Protein AF-A0A3B8QK26-F1 (afdb_monomer)

Sequence (109 aa):
MDKPYKHNEVEEHFAEWLSDQDQEWIENNLDDLHHHCFNTDYFIIGTHQAKEWLGDKVFEVIEIIKEYEQSNFGEVSTDLSDPEKIVNMYTYIVGEEIVGKFRDLQEAA

Structure (mmCIF, N/CA/C/O backbone):
data_AF-A0A3B8QK26-F1
#
_entry.id   AF-A0A3B8QK26-F1
#
loop_
_atom_site.group_PDB
_atom_site.id
_atom_site.type_symbol
_atom_site.label_atom_id
_atom_site.label_alt_id
_atom_site.label_comp_id
_atom_site.label_asym_id
_atom_site.label_entity_id
_atom_site.label_seq_id
_atom_site.pdbx_PDB_ins_code
_atom_site.Cartn_x
_atom_site.Cartn_y
_atom_site.Cartn_z
_atom_site.occupancy
_atom_site.B_iso_or_equiv
_atom_site.auth_seq_id
_atom_site.auth_comp_id
_atom_site.auth_asym_id
_atom_site.auth_atom_id
_atom_site.pdbx_PDB_model_num
ATOM 1 N N . MET A 1 1 ? 10.975 -16.658 5.023 1.00 52.00 1 MET A N 1
ATOM 2 C CA . MET A 1 1 ? 9.976 -15.723 5.565 1.00 52.00 1 MET A CA 1
ATOM 3 C C . MET A 1 1 ? 8.649 -16.131 4.983 1.00 52.00 1 MET A C 1
ATOM 5 O O . MET A 1 1 ? 8.609 -16.421 3.790 1.00 52.00 1 MET A O 1
ATOM 9 N N . ASP A 1 2 ? 7.624 -16.241 5.817 1.00 79.38 2 ASP A N 1
ATOM 10 C CA . ASP A 1 2 ? 6.267 -16.419 5.312 1.00 79.38 2 ASP A CA 1
ATOM 11 C C . ASP A 1 2 ? 5.853 -15.144 4.572 1.00 79.38 2 ASP A C 1
ATOM 13 O O . ASP A 1 2 ? 6.280 -14.047 4.942 1.00 79.38 2 ASP A O 1
ATOM 17 N N . LYS A 1 3 ? 5.088 -15.293 3.486 1.00 85.62 3 LYS A N 1
ATOM 18 C CA . LYS A 1 3 ? 4.581 -14.141 2.736 1.00 85.62 3 LYS A CA 1
ATOM 19 C C . LYS A 1 3 ? 3.681 -13.285 3.647 1.00 85.62 3 LYS A C 1
ATOM 21 O O . LYS A 1 3 ? 2.958 -13.864 4.463 1.00 85.62 3 LYS A O 1
ATOM 26 N N . PRO A 1 4 ? 3.663 -11.949 3.475 1.00 93.44 4 PRO A N 1
ATOM 27 C CA . PRO A 1 4 ? 2.673 -11.081 4.105 1.00 93.44 4 PRO A CA 1
ATOM 28 C C . PRO A 1 4 ? 1.238 -11.591 3.907 1.00 93.44 4 PRO A C 1
ATOM 30 O O . PRO A 1 4 ? 0.925 -12.262 2.914 1.00 93.44 4 PRO A O 1
ATOM 33 N N . TYR A 1 5 ? 0.356 -11.266 4.853 1.00 97.00 5 TYR A N 1
ATOM 34 C CA . TYR A 1 5 ? -1.064 -11.589 4.758 1.00 97.00 5 TYR A CA 1
ATOM 35 C C . TYR A 1 5 ? -1.632 -11.090 3.424 1.00 97.00 5 TYR A C 1
ATOM 37 O O . TYR A 1 5 ? -1.431 -9.941 3.046 1.00 97.00 5 TYR A O 1
ATOM 45 N N . LYS A 1 6 ? -2.304 -11.985 2.688 1.00 97.38 6 LYS A N 1
ATOM 46 C CA . LYS A 1 6 ? -2.889 -11.704 1.366 1.00 97.38 6 LYS A CA 1
ATOM 47 C C . LYS A 1 6 ? -1.927 -11.111 0.328 1.00 97.38 6 LYS A C 1
ATOM 49 O O . LYS A 1 6 ? -2.379 -10.517 -0.643 1.00 97.38 6 LYS A O 1
ATOM 54 N N . HIS A 1 7 ? -0.619 -11.354 0.455 1.00 97.50 7 HIS A N 1
ATOM 55 C CA . HIS A 1 7 ? 0.379 -10.900 -0.523 1.00 97.50 7 HIS A CA 1
ATOM 56 C C . HIS A 1 7 ? -0.016 -11.213 -1.973 1.00 97.50 7 HIS A C 1
ATOM 58 O O . HIS A 1 7 ? 0.179 -10.377 -2.842 1.00 97.50 7 HIS A O 1
ATOM 64 N N . ASN A 1 8 ? -0.563 -12.403 -2.250 1.00 97.75 8 ASN A N 1
ATOM 65 C CA . ASN A 1 8 ? -0.960 -12.767 -3.614 1.00 97.75 8 ASN A CA 1
ATOM 66 C C . ASN A 1 8 ? -2.059 -11.839 -4.172 1.00 97.75 8 ASN A C 1
ATOM 68 O O . ASN A 1 8 ? -1.980 -11.484 -5.335 1.00 97.75 8 ASN A O 1
ATOM 72 N N . GLU A 1 9 ? -3.032 -11.402 -3.361 1.00 98.25 9 GLU A N 1
ATOM 73 C CA . GLU A 1 9 ? -4.077 -10.462 -3.813 1.00 98.25 9 GLU A CA 1
ATOM 74 C C . GLU A 1 9 ? -3.479 -9.079 -4.131 1.00 98.25 9 GLU A C 1
ATOM 76 O O . GLU A 1 9 ? -3.874 -8.430 -5.094 1.00 98.25 9 GLU A O 1
ATOM 81 N N . VAL A 1 10 ? -2.492 -8.632 -3.344 1.00 98.50 10 VAL A N 1
ATOM 82 C CA . VAL A 1 10 ? -1.780 -7.361 -3.579 1.00 98.50 10 VAL A CA 1
ATOM 83 C C . VAL A 1 10 ? -0.891 -7.444 -4.830 1.00 98.50 10 VAL A C 1
ATOM 85 O O . VAL A 1 10 ? -0.795 -6.488 -5.595 1.00 98.50 10 VAL A O 1
ATOM 88 N N . GLU A 1 11 ? -0.262 -8.597 -5.059 1.00 98.31 11 GLU A N 1
ATOM 89 C CA . GLU A 1 11 ? 0.558 -8.884 -6.243 1.00 98.31 11 GLU A CA 1
ATOM 90 C C . GLU A 1 11 ? -0.292 -8.960 -7.517 1.00 98.31 11 GLU A C 1
ATOM 92 O O . GLU A 1 11 ? 0.080 -8.380 -8.535 1.00 98.31 11 GLU A O 1
ATOM 97 N N . GLU A 1 12 ? -1.457 -9.611 -7.447 1.00 98.38 12 GLU A N 1
ATOM 98 C CA . GLU A 1 12 ? -2.445 -9.642 -8.530 1.00 98.38 12 GLU A CA 1
ATOM 99 C C . GLU A 1 12 ? -2.952 -8.232 -8.856 1.00 98.38 12 GLU A C 1
ATOM 101 O O . GLU A 1 12 ? -2.945 -7.852 -10.023 1.00 98.38 12 GLU A O 1
ATOM 106 N N . HIS A 1 13 ? -3.280 -7.418 -7.846 1.00 98.19 13 HIS A N 1
ATOM 107 C CA . HIS A 1 13 ? -3.673 -6.021 -8.054 1.00 98.19 13 HIS A CA 1
ATOM 108 C C . HIS A 1 13 ? -2.592 -5.203 -8.770 1.00 98.19 13 HIS A C 1
ATOM 110 O O . HIS A 1 13 ? -2.900 -4.480 -9.714 1.00 98.19 13 HIS A O 1
ATOM 116 N N . PHE A 1 14 ? -1.324 -5.332 -8.362 1.00 98.44 14 PHE A N 1
ATOM 117 C CA . PHE A 1 14 ? -0.228 -4.650 -9.052 1.00 98.44 14 PHE A CA 1
ATOM 118 C C . PHE A 1 14 ? -0.093 -5.122 -10.505 1.00 98.44 14 PHE A C 1
ATOM 120 O O . PHE A 1 14 ? 0.098 -4.300 -11.395 1.00 98.44 14 PHE A O 1
ATOM 127 N N . ALA A 1 15 ? -0.217 -6.427 -10.763 1.00 98.19 15 ALA A N 1
ATOM 128 C CA . ALA A 1 15 ? -0.137 -6.975 -12.115 1.00 98.19 15 ALA A CA 1
ATOM 129 C C . ALA A 1 15 ? -1.295 -6.500 -13.011 1.00 98.19 15 ALA A C 1
ATOM 131 O O . ALA A 1 15 ? -1.066 -6.169 -14.176 1.00 98.19 15 ALA A O 1
ATOM 132 N N . GLU A 1 16 ? -2.516 -6.439 -12.475 1.00 98.06 16 GLU A N 1
ATOM 133 C CA . GLU A 1 16 ? -3.684 -5.880 -13.162 1.00 98.06 16 GLU A CA 1
ATOM 134 C C . GLU A 1 16 ? -3.475 -4.393 -13.466 1.00 98.06 16 GLU A C 1
ATOM 136 O O . GLU A 1 16 ? -3.552 -3.996 -14.629 1.00 98.06 16 GLU A O 1
ATOM 141 N N . TRP A 1 17 ? -3.102 -3.597 -12.459 1.00 97.75 17 TRP A N 1
ATOM 142 C CA . TRP A 1 17 ? -2.808 -2.172 -12.624 1.00 97.75 17 TRP A CA 1
ATOM 143 C C . TRP A 1 17 ? -1.707 -1.921 -13.663 1.00 97.75 17 TRP A C 1
ATOM 145 O O . TRP A 1 17 ? -1.835 -1.022 -14.494 1.00 97.75 17 TRP A O 1
ATOM 155 N N . LEU A 1 18 ? -0.646 -2.736 -13.655 1.00 97.44 18 LE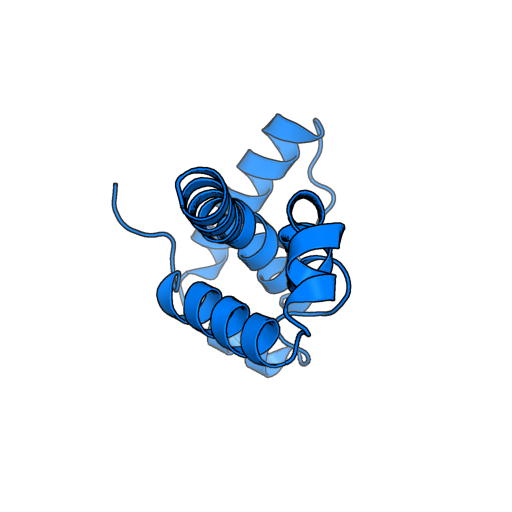U A N 1
ATOM 156 C CA . LEU A 1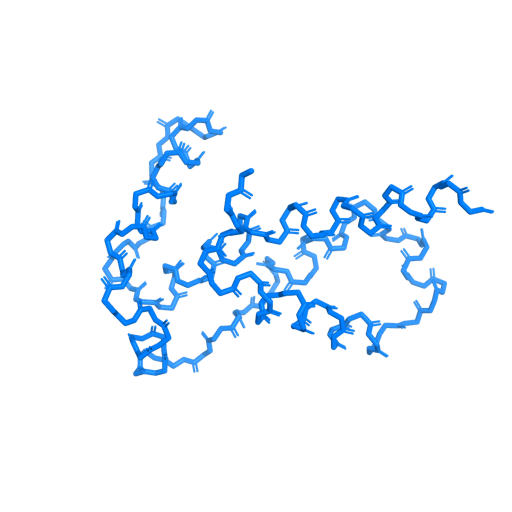 18 ? 0.467 -2.645 -14.601 1.00 97.44 18 LEU A CA 1
ATOM 157 C C . LEU A 1 18 ? 0.023 -2.956 -16.037 1.00 97.44 18 LEU A C 1
ATOM 159 O O . LEU A 1 18 ? 0.530 -2.348 -16.976 1.00 97.44 18 LEU A O 1
ATOM 163 N N . SER A 1 19 ? -0.926 -3.882 -16.215 1.00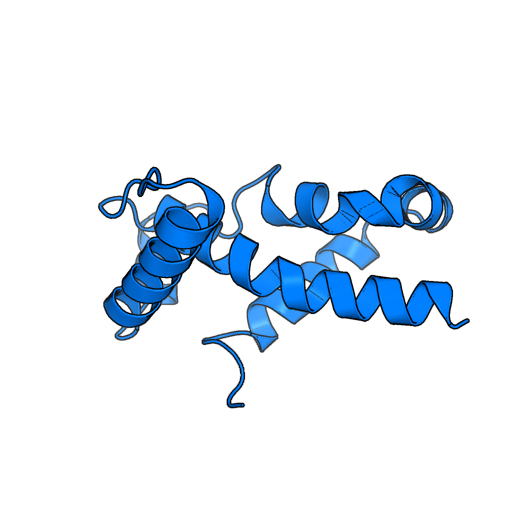 96.94 19 SER A N 1
ATOM 164 C CA . SER A 1 19 ? -1.449 -4.256 -17.536 1.00 96.94 19 SER A CA 1
ATOM 165 C C . SER A 1 19 ? -2.237 -3.136 -18.223 1.00 96.94 19 SER A C 1
ATOM 167 O O . SER A 1 19 ? -2.346 -3.137 -19.450 1.00 96.94 19 SER A O 1
ATOM 169 N N . ASP A 1 20 ? -2.717 -2.166 -17.443 1.00 96.56 20 ASP A N 1
ATOM 170 C CA . ASP A 1 20 ? -3.389 -0.965 -17.937 1.00 96.56 20 ASP A CA 1
ATOM 171 C C . ASP A 1 20 ? -2.406 0.161 -18.321 1.00 96.56 20 ASP A C 1
ATOM 173 O O . ASP A 1 20 ? -2.838 1.187 -18.850 1.00 96.56 20 ASP A O 1
ATOM 177 N N . GLN A 1 21 ? -1.096 -0.002 -18.076 1.00 96.69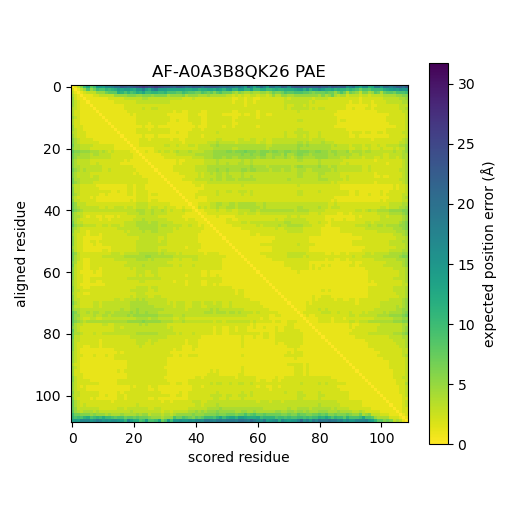 21 GLN A N 1
ATOM 178 C CA . GLN A 1 21 ? -0.082 1.019 -18.364 1.00 96.69 21 GLN A CA 1
ATOM 179 C C . GLN A 1 21 ? 0.650 0.765 -19.689 1.00 96.69 21 GLN A C 1
ATOM 181 O O . GLN A 1 21 ? 0.949 -0.369 -20.067 1.00 96.69 21 GLN A O 1
ATOM 186 N N . ASP A 1 22 ? 1.019 1.847 -20.376 1.00 96.62 22 ASP A N 1
ATOM 187 C CA . ASP A 1 22 ? 1.880 1.781 -21.558 1.00 96.62 22 ASP A CA 1
ATOM 188 C C . ASP A 1 22 ? 3.329 1.432 -21.176 1.00 96.62 22 ASP A C 1
ATOM 190 O O . ASP A 1 22 ? 3.876 1.974 -20.216 1.00 96.62 22 ASP A O 1
ATOM 194 N N . GLN A 1 23 ? 4.006 0.595 -21.973 1.00 94.81 23 GLN A N 1
ATOM 195 C CA . GLN A 1 23 ? 5.392 0.180 -21.700 1.00 94.81 23 GLN A CA 1
ATOM 196 C C . GLN A 1 23 ? 6.364 1.369 -21.587 1.00 94.81 23 GLN A C 1
ATOM 198 O O . GLN A 1 23 ? 7.153 1.427 -20.650 1.00 94.81 23 GLN A O 1
ATOM 203 N N . GLU A 1 24 ? 6.286 2.340 -22.503 1.00 96.50 24 GLU A N 1
ATOM 204 C CA . GLU A 1 24 ? 7.126 3.549 -22.448 1.00 96.50 24 GLU A CA 1
ATOM 205 C C . GLU A 1 24 ? 6.850 4.364 -21.175 1.00 96.50 24 GLU A C 1
ATOM 207 O O . GLU A 1 24 ? 7.755 4.969 -20.602 1.00 96.50 24 GLU A O 1
ATOM 212 N N . TRP A 1 25 ? 5.601 4.375 -20.702 1.00 97.12 25 TRP A N 1
ATOM 213 C CA . TRP A 1 25 ? 5.260 5.037 -19.451 1.00 97.12 25 TRP A CA 1
ATOM 214 C C . TRP A 1 25 ? 5.856 4.284 -18.257 1.00 97.12 25 TRP A C 1
ATOM 216 O O . TRP A 1 25 ? 6.451 4.920 -17.392 1.00 97.12 25 TRP A O 1
ATOM 226 N N . ILE A 1 26 ? 5.778 2.949 -18.239 1.00 96.44 26 ILE A N 1
ATOM 227 C CA . ILE A 1 26 ? 6.390 2.115 -17.193 1.00 96.44 26 ILE A CA 1
ATOM 228 C C . ILE A 1 26 ? 7.897 2.378 -17.110 1.00 96.44 26 ILE A C 1
ATOM 230 O O . ILE A 1 26 ? 8.409 2.640 -16.027 1.00 96.44 26 ILE A O 1
ATOM 234 N N . GLU A 1 27 ? 8.603 2.357 -18.243 1.00 94.81 27 GLU A N 1
ATOM 235 C CA . GLU A 1 27 ? 10.055 2.581 -18.296 1.00 94.81 27 GLU A CA 1
ATOM 236 C C . GLU A 1 27 ? 10.442 3.975 -17.776 1.00 94.81 27 GLU A C 1
ATOM 238 O O . GLU A 1 27 ? 11.408 4.115 -17.027 1.00 94.81 27 GLU A O 1
ATOM 243 N N . ASN A 1 28 ? 9.662 5.006 -18.115 1.00 96.75 28 ASN A N 1
ATOM 244 C CA . ASN A 1 28 ? 9.916 6.380 -17.673 1.00 96.75 28 ASN A CA 1
ATOM 245 C C . ASN A 1 28 ? 9.528 6.655 -16.209 1.00 96.75 28 ASN A C 1
ATOM 247 O O . ASN A 1 28 ? 9.954 7.674 -15.667 1.00 96.75 28 ASN A O 1
ATOM 251 N N . ASN A 1 29 ? 8.726 5.790 -15.582 1.00 97.06 29 ASN A N 1
ATOM 252 C CA . ASN A 1 29 ? 8.227 5.964 -14.212 1.00 97.06 29 ASN A CA 1
ATOM 253 C C . ASN A 1 29 ? 8.591 4.775 -13.308 1.00 97.06 29 ASN A C 1
ATOM 255 O O . ASN A 1 29 ? 7.934 4.553 -12.292 1.00 97.06 29 ASN A O 1
ATOM 259 N N . LEU A 1 30 ? 9.625 4.003 -13.665 1.00 96.19 30 LEU A N 1
ATOM 260 C CA . LEU A 1 30 ? 9.990 2.750 -12.996 1.00 96.19 30 LEU A CA 1
ATOM 261 C C . LEU A 1 30 ? 10.209 2.918 -11.480 1.00 96.19 30 LEU A C 1
ATOM 263 O O . LEU A 1 30 ? 9.792 2.067 -10.693 1.00 96.19 30 LEU A O 1
ATOM 267 N N . ASP A 1 31 ? 10.813 4.036 -11.071 1.00 96.31 31 ASP A N 1
ATOM 268 C CA . ASP A 1 31 ? 11.064 4.364 -9.663 1.00 96.31 31 ASP A CA 1
ATOM 269 C C . ASP A 1 31 ? 9.799 4.781 -8.893 1.00 96.31 31 ASP A C 1
ATOM 271 O O . ASP A 1 31 ? 9.737 4.610 -7.675 1.00 96.31 31 ASP A O 1
ATOM 275 N N . ASP A 1 32 ? 8.771 5.261 -9.598 1.00 97.44 32 ASP A N 1
ATOM 276 C CA . ASP A 1 32 ? 7.542 5.823 -9.026 1.00 97.44 32 ASP A CA 1
ATOM 277 C C . ASP A 1 32 ? 6.328 4.880 -9.143 1.00 97.44 32 ASP A C 1
ATOM 279 O O . ASP A 1 32 ? 5.233 5.208 -8.675 1.00 97.44 32 ASP A O 1
ATOM 283 N N . LEU A 1 33 ? 6.486 3.678 -9.716 1.00 98.00 33 LEU A N 1
ATOM 284 C CA . LEU A 1 33 ? 5.380 2.723 -9.908 1.00 98.00 33 LEU A CA 1
ATOM 285 C C . LEU A 1 33 ? 4.652 2.384 -8.604 1.00 98.00 33 LEU A C 1
ATOM 287 O O . LEU A 1 33 ? 3.429 2.247 -8.588 1.00 98.00 33 LEU A O 1
ATOM 291 N N . HIS A 1 34 ? 5.392 2.272 -7.500 1.00 98.31 34 HIS A N 1
ATOM 292 C CA . HIS A 1 34 ? 4.814 1.989 -6.188 1.00 98.31 34 HIS A CA 1
ATOM 293 C C . HIS A 1 34 ? 3.904 3.118 -5.713 1.00 98.31 34 HIS A C 1
ATOM 295 O O . HIS A 1 34 ? 2.775 2.862 -5.290 1.00 98.31 34 HIS A O 1
ATOM 301 N N . HIS A 1 35 ? 4.364 4.362 -5.856 1.00 97.50 35 HIS A N 1
ATOM 302 C CA . HIS A 1 35 ? 3.560 5.537 -5.553 1.00 97.50 35 HIS A CA 1
ATOM 303 C C . HIS A 1 35 ? 2.290 5.550 -6.406 1.00 97.50 35 HIS A C 1
ATOM 305 O O . HIS A 1 35 ? 1.191 5.699 -5.872 1.00 97.50 35 HIS A O 1
ATOM 311 N N . HIS A 1 36 ? 2.423 5.343 -7.716 1.00 97.75 36 HIS A N 1
ATOM 312 C CA . HIS A 1 36 ? 1.283 5.368 -8.620 1.00 97.75 36 HIS A CA 1
ATOM 313 C C . HIS A 1 36 ? 0.250 4.283 -8.308 1.00 97.75 36 HIS A C 1
ATOM 315 O O . HIS A 1 36 ? -0.930 4.608 -8.198 1.00 97.75 36 HIS A O 1
ATOM 321 N N . CYS A 1 37 ? 0.672 3.037 -8.099 1.00 98.19 37 CYS A N 1
ATOM 322 C CA . CYS A 1 37 ? -0.253 1.935 -7.845 1.00 98.19 37 CYS A CA 1
ATOM 323 C C . CYS A 1 37 ? -0.890 1.991 -6.447 1.00 98.19 37 CYS A C 1
ATOM 325 O O . CYS A 1 37 ? -2.073 1.704 -6.311 1.00 98.19 37 CYS A O 1
ATOM 327 N N . PHE A 1 38 ? -0.132 2.349 -5.404 1.00 98.19 38 PHE A N 1
ATOM 328 C CA . PHE A 1 38 ? -0.566 2.140 -4.013 1.00 98.19 38 PHE A CA 1
ATOM 329 C C . PHE A 1 38 ? -0.768 3.417 -3.190 1.00 98.19 38 PHE A C 1
ATOM 331 O O . PHE A 1 38 ? -1.167 3.334 -2.028 1.00 98.19 38 PHE A O 1
ATOM 338 N N . ASN A 1 39 ? -0.484 4.598 -3.745 1.00 95.31 39 ASN A N 1
ATOM 339 C CA . ASN A 1 39 ? -0.569 5.864 -3.007 1.00 95.31 39 ASN A CA 1
ATOM 340 C C . ASN A 1 39 ? -1.417 6.942 -3.710 1.00 95.31 39 ASN A C 1
ATOM 342 O O . ASN A 1 39 ? -1.609 8.024 -3.155 1.00 95.31 39 ASN A O 1
ATOM 346 N N . THR A 1 40 ? -1.930 6.682 -4.919 1.00 95.75 40 THR A N 1
ATOM 347 C CA . THR A 1 40 ? -2.772 7.653 -5.648 1.00 95.75 40 THR A CA 1
ATOM 348 C C . THR A 1 40 ? -4.271 7.372 -5.561 1.00 95.75 40 THR A C 1
ATOM 350 O O . THR A 1 40 ? -5.058 8.315 -5.658 1.00 95.75 40 THR A O 1
ATOM 353 N N . ASP A 1 41 ? -4.669 6.123 -5.313 1.00 94.00 41 ASP A N 1
ATOM 354 C CA . ASP A 1 41 ? -6.058 5.716 -5.091 1.00 94.00 41 ASP A CA 1
ATOM 355 C C . ASP A 1 41 ? -6.141 4.631 -4.005 1.00 94.00 41 ASP A C 1
ATOM 357 O O . ASP A 1 41 ? -5.126 4.075 -3.582 1.00 94.00 41 ASP A O 1
ATOM 361 N N . TYR A 1 42 ? -7.353 4.361 -3.527 1.00 95.00 42 TYR A N 1
ATOM 362 C CA . TYR A 1 42 ? -7.608 3.332 -2.531 1.00 95.00 42 TYR A CA 1
ATOM 363 C C . TYR A 1 42 ? -7.558 1.933 -3.130 1.00 95.00 42 TYR A C 1
ATOM 365 O O . TYR A 1 42 ? -8.246 1.637 -4.104 1.00 95.00 42 TYR A O 1
ATOM 373 N N . PHE A 1 43 ? -6.871 1.027 -2.434 1.00 97.62 43 PHE A N 1
ATOM 374 C CA . PHE A 1 43 ? -6.907 -0.402 -2.755 1.00 97.62 43 PHE A CA 1
ATOM 375 C C . PHE A 1 43 ? -8.324 -1.001 -2.643 1.00 97.62 43 PHE A C 1
ATOM 377 O O . PHE A 1 43 ? -8.746 -1.798 -3.478 1.00 97.62 43 PHE A O 1
ATOM 384 N N . ILE A 1 44 ? -9.085 -0.605 -1.615 1.00 97.81 44 ILE A N 1
ATOM 385 C CA . ILE A 1 44 ? -10.498 -0.966 -1.439 1.00 97.81 44 ILE A CA 1
ATOM 386 C C . ILE A 1 44 ? -11.292 0.288 -1.090 1.00 97.81 44 ILE A C 1
ATOM 388 O O . ILE A 1 44 ? -10.996 0.955 -0.101 1.00 97.81 44 ILE A O 1
ATOM 392 N N . ILE A 1 45 ? -12.352 0.540 -1.858 1.00 96.62 45 ILE A N 1
ATOM 393 C CA . ILE A 1 45 ? -13.375 1.542 -1.549 1.00 96.62 45 ILE A CA 1
ATOM 394 C C . ILE A 1 45 ? -14.574 0.833 -0.913 1.00 96.62 45 ILE A C 1
ATOM 396 O O . ILE A 1 45 ? -15.175 -0.066 -1.509 1.00 96.62 45 ILE A O 1
ATOM 400 N N . GLY A 1 46 ? -14.953 1.273 0.287 1.00 98.00 46 GLY A N 1
ATOM 401 C CA . GLY A 1 46 ? -16.102 0.752 1.020 1.00 98.00 46 GLY A CA 1
ATOM 402 C C . GLY A 1 46 ? -15.732 0.041 2.320 1.00 98.00 46 GLY A C 1
ATOM 403 O O . GLY A 1 46 ? -15.117 -1.026 2.351 1.00 98.00 46 GLY A O 1
ATOM 404 N N . THR A 1 47 ? -16.219 0.606 3.421 1.00 98.31 47 THR A N 1
ATOM 405 C CA . THR A 1 47 ? -15.882 0.183 4.782 1.00 98.31 47 THR A CA 1
ATOM 406 C C . THR A 1 47 ? -16.281 -1.263 5.082 1.00 98.31 47 THR A C 1
ATOM 408 O O . THR A 1 47 ? -15.619 -1.935 5.873 1.00 98.31 47 THR A O 1
ATOM 411 N N . HIS A 1 48 ? -17.376 -1.760 4.496 1.00 98.44 48 HIS A N 1
ATOM 412 C CA . HIS A 1 48 ? -17.799 -3.147 4.699 1.00 98.44 48 HIS A CA 1
ATOM 413 C C . HIS A 1 48 ? -16.799 -4.118 4.066 1.00 98.44 48 HIS A C 1
ATOM 415 O O . HIS A 1 48 ? -16.308 -5.003 4.762 1.00 98.44 48 HIS A O 1
ATOM 421 N N . GLN A 1 49 ? -16.435 -3.883 2.805 1.00 98.62 49 GLN A N 1
ATOM 422 C CA . GLN A 1 49 ? -15.461 -4.691 2.077 1.00 98.62 49 GLN A CA 1
ATOM 423 C C . GLN A 1 49 ? -14.089 -4.651 2.748 1.00 98.62 49 GLN A C 1
ATOM 425 O O . GLN A 1 49 ? -13.468 -5.694 2.917 1.00 98.62 49 GLN A O 1
ATOM 430 N N . ALA A 1 50 ? -13.642 -3.482 3.216 1.00 98.69 50 ALA A N 1
ATOM 431 C CA . ALA A 1 50 ? -12.377 -3.366 3.937 1.00 98.69 50 ALA A CA 1
ATOM 432 C C . ALA A 1 50 ? -12.376 -4.183 5.245 1.00 98.69 50 ALA A C 1
ATOM 434 O O . ALA A 1 50 ? -11.409 -4.883 5.543 1.00 98.69 50 ALA A O 1
ATOM 435 N N . LYS A 1 51 ? -13.482 -4.175 6.007 1.00 98.69 51 LYS A N 1
ATOM 436 C CA . LYS A 1 51 ? -13.625 -5.016 7.212 1.00 98.69 51 LYS A CA 1
ATOM 437 C C . LYS A 1 51 ? -13.601 -6.508 6.889 1.00 98.69 51 LYS A C 1
ATOM 439 O O . LYS A 1 51 ? -12.942 -7.263 7.598 1.00 98.69 51 LYS A O 1
ATOM 444 N N . GLU A 1 52 ? -14.314 -6.933 5.847 1.00 98.56 52 GLU A N 1
ATOM 445 C CA . GLU A 1 52 ? -14.298 -8.331 5.401 1.00 98.56 52 GLU A CA 1
ATOM 446 C C . GLU A 1 52 ? -12.909 -8.749 4.916 1.00 98.56 52 GLU A C 1
ATOM 448 O O . GLU A 1 52 ? -12.452 -9.849 5.223 1.00 98.56 52 GLU A O 1
ATOM 453 N N . TRP A 1 53 ? -12.214 -7.854 4.213 1.00 98.56 53 TRP A N 1
ATOM 454 C CA . TRP A 1 53 ? -10.879 -8.110 3.701 1.00 98.56 53 TRP A CA 1
ATOM 455 C C . TRP A 1 53 ? -9.851 -8.295 4.819 1.00 98.56 53 TRP A C 1
ATOM 457 O O . TRP A 1 53 ? -9.022 -9.195 4.707 1.00 98.56 53 TRP A O 1
ATOM 467 N N . LEU A 1 54 ? -9.925 -7.487 5.885 1.00 98.56 54 LEU A N 1
ATOM 468 C CA . LEU A 1 54 ? -9.054 -7.585 7.063 1.00 98.56 54 LEU A CA 1
ATOM 469 C C . LEU A 1 54 ? -9.327 -8.843 7.901 1.00 98.56 54 LEU A C 1
ATOM 471 O O . LEU A 1 54 ? -8.400 -9.419 8.471 1.00 98.56 54 LEU A O 1
ATOM 475 N N . GLY A 1 55 ? -10.594 -9.258 8.000 1.00 98.12 55 GLY A N 1
ATOM 476 C CA . GLY A 1 55 ? -11.001 -10.467 8.713 1.00 98.12 55 GLY A CA 1
ATOM 477 C C . GLY A 1 55 ? -10.499 -10.533 10.162 1.00 98.12 55 GLY A C 1
ATOM 478 O O . GLY A 1 55 ? -10.510 -9.547 10.901 1.00 98.12 55 GLY A O 1
ATOM 479 N N . ASP A 1 56 ? -10.048 -11.716 10.580 1.00 98.00 56 ASP A N 1
ATOM 480 C CA . ASP A 1 56 ? -9.448 -11.964 11.897 1.00 98.00 56 ASP A CA 1
ATOM 481 C C . ASP A 1 56 ? -8.005 -11.440 12.020 1.00 98.00 56 ASP A C 1
ATOM 483 O O . ASP A 1 56 ? -7.460 -11.388 13.123 1.00 98.00 56 ASP A O 1
ATOM 487 N N . LYS A 1 57 ? -7.406 -10.997 10.909 1.00 98.25 57 LYS A N 1
ATOM 488 C CA . LYS A 1 57 ? -6.024 -10.509 10.821 1.00 98.25 57 LYS A CA 1
ATOM 489 C C . LYS A 1 57 ? -5.867 -9.010 11.043 1.00 98.25 57 LYS A C 1
ATOM 491 O O . LYS A 1 57 ? -4.747 -8.508 11.023 1.00 98.25 57 LYS A O 1
ATOM 496 N N . VAL A 1 58 ? -6.956 -8.296 11.335 1.00 98.44 58 VAL A N 1
ATOM 497 C CA . VAL A 1 58 ? -6.955 -6.837 11.527 1.00 98.44 58 VAL A CA 1
ATOM 498 C C . VAL A 1 58 ? -5.889 -6.340 12.512 1.00 98.44 58 VAL A C 1
ATOM 500 O O . VAL A 1 58 ? -5.215 -5.356 12.227 1.00 98.44 58 VAL A O 1
ATOM 503 N N . PHE A 1 59 ? -5.683 -7.014 13.647 1.00 98.38 59 PHE A N 1
ATOM 504 C CA . PHE A 1 59 ? -4.699 -6.565 14.640 1.00 98.38 59 PHE A CA 1
ATOM 505 C C . PHE A 1 59 ? -3.250 -6.858 14.231 1.00 98.38 59 PHE A C 1
ATOM 507 O O . PHE A 1 59 ? -2.385 -6.040 14.524 1.00 98.38 59 PHE A O 1
ATOM 514 N N . GLU A 1 60 ? -2.999 -7.960 13.514 1.00 98.50 60 GLU A N 1
ATOM 515 C CA . GLU A 1 60 ? -1.681 -8.262 12.929 1.00 98.50 60 GLU A CA 1
ATOM 516 C C . GLU A 1 60 ? -1.320 -7.207 11.866 1.00 98.50 60 GLU A C 1
ATOM 518 O O . GLU A 1 60 ? -0.210 -6.684 11.847 1.00 98.50 60 GLU A O 1
ATOM 523 N N . VAL A 1 61 ? -2.290 -6.821 11.029 1.00 98.62 61 VAL A N 1
ATOM 524 C CA . VAL A 1 61 ? -2.132 -5.750 10.032 1.00 98.62 61 VAL A CA 1
ATOM 525 C C . VAL A 1 61 ? -1.847 -4.396 10.691 1.00 98.62 61 VAL A C 1
ATOM 527 O O . VAL A 1 61 ? -0.933 -3.687 10.273 1.00 98.62 61 VAL A O 1
ATOM 530 N N . ILE A 1 62 ? -2.594 -4.037 11.741 1.00 98.75 62 ILE A N 1
ATOM 531 C CA . ILE A 1 62 ? -2.370 -2.793 12.494 1.00 98.75 62 ILE A CA 1
ATOM 532 C C . ILE A 1 62 ? -0.968 -2.765 13.116 1.00 98.75 62 ILE A C 1
ATOM 534 O O . ILE A 1 62 ? -0.328 -1.716 13.113 1.00 98.75 62 ILE A O 1
ATOM 538 N N . GLU A 1 63 ? -0.483 -3.883 13.658 1.00 98.56 63 GLU A N 1
ATOM 539 C CA . GLU A 1 63 ? 0.866 -3.971 14.227 1.00 98.56 63 GLU A CA 1
ATOM 540 C C . GLU A 1 63 ? 1.937 -3.683 13.168 1.00 98.56 63 GLU A C 1
ATOM 542 O O . GLU A 1 63 ? 2.780 -2.816 13.392 1.00 98.56 63 GLU A O 1
ATOM 547 N N . ILE A 1 64 ? 1.819 -4.292 11.983 1.00 98.38 64 ILE A N 1
ATOM 548 C CA . ILE A 1 64 ? 2.724 -4.050 10.848 1.00 98.38 64 ILE A CA 1
ATOM 549 C C . ILE A 1 64 ? 2.734 -2.570 10.448 1.00 98.38 64 ILE A C 1
ATOM 551 O O . ILE A 1 64 ? 3.805 -1.986 10.291 1.00 98.38 64 ILE A O 1
ATOM 555 N N . ILE A 1 65 ? 1.559 -1.940 10.325 1.00 98.69 65 ILE A N 1
ATOM 556 C CA . ILE A 1 65 ? 1.458 -0.510 9.991 1.00 98.69 65 ILE A CA 1
ATOM 557 C C . ILE A 1 65 ? 2.162 0.338 11.047 1.00 98.69 65 ILE A C 1
ATOM 559 O O . ILE A 1 65 ? 2.955 1.215 10.713 1.00 98.69 65 ILE A O 1
ATOM 563 N N . LYS A 1 66 ? 1.900 0.067 12.329 1.00 98.69 66 LYS A N 1
ATOM 564 C CA . LYS A 1 66 ? 2.493 0.836 13.422 1.00 98.69 66 LYS A CA 1
ATOM 565 C C . LYS A 1 66 ? 4.009 0.714 13.452 1.00 98.69 66 LYS A C 1
ATOM 567 O O . LYS A 1 66 ? 4.676 1.722 13.646 1.00 98.69 66 LYS A O 1
ATOM 572 N N . GLU A 1 67 ? 4.548 -0.493 13.302 1.00 98.50 67 GLU A N 1
ATOM 573 C CA . GLU A 1 67 ? 5.996 -0.714 13.265 1.00 98.50 67 GLU A CA 1
ATOM 574 C C . GLU A 1 67 ? 6.634 -0.004 12.072 1.00 98.50 67 GLU A C 1
ATOM 576 O O . GLU A 1 67 ? 7.639 0.692 12.236 1.00 98.50 67 GLU A O 1
ATOM 581 N N . TYR A 1 68 ? 6.012 -0.120 10.897 1.00 98.38 68 TYR A N 1
ATOM 582 C CA . TYR A 1 68 ? 6.468 0.539 9.683 1.00 98.38 68 TYR A CA 1
ATOM 583 C C . TYR A 1 68 ? 6.473 2.066 9.834 1.00 98.38 68 TYR A C 1
ATOM 585 O O . TYR A 1 68 ? 7.513 2.696 9.635 1.00 98.38 68 TYR A O 1
ATOM 593 N N . GLU A 1 69 ? 5.352 2.678 10.225 1.00 98.56 69 GLU A N 1
ATOM 594 C CA . GLU A 1 69 ? 5.252 4.136 10.357 1.00 98.56 69 GLU A CA 1
ATOM 595 C C . GLU A 1 69 ? 6.160 4.661 11.477 1.00 98.56 69 GLU A C 1
ATOM 597 O O . GLU A 1 69 ? 6.873 5.648 11.301 1.00 98.56 69 GLU A O 1
ATOM 602 N N . GLN A 1 70 ? 6.232 3.962 12.613 1.00 98.38 70 GLN A N 1
ATOM 603 C CA . GLN A 1 70 ? 7.116 4.350 13.709 1.00 98.38 70 GLN A CA 1
ATOM 604 C C . GLN A 1 70 ? 8.597 4.289 13.308 1.00 98.38 70 GLN A C 1
ATOM 606 O O . GLN A 1 70 ? 9.370 5.153 13.728 1.00 98.38 70 GLN A O 1
ATOM 611 N N . SER A 1 71 ? 8.997 3.288 12.516 1.00 98.19 71 SER A N 1
ATOM 612 C CA . SER A 1 71 ? 10.377 3.121 12.046 1.00 98.19 71 SER A CA 1
ATOM 613 C C . SER A 1 71 ? 10.756 4.123 10.953 1.00 98.19 71 SER A C 1
ATOM 615 O O . SER A 1 71 ? 11.899 4.578 10.929 1.00 98.19 71 SER A O 1
ATOM 617 N N . ASN A 1 72 ? 9.831 4.467 10.052 1.00 97.44 72 ASN A N 1
ATOM 618 C CA . ASN A 1 72 ? 10.110 5.333 8.900 1.00 97.44 72 ASN A CA 1
ATOM 619 C C . ASN A 1 72 ? 9.826 6.818 9.167 1.00 97.44 72 ASN A C 1
ATOM 621 O O . ASN A 1 72 ? 10.546 7.681 8.668 1.00 97.44 72 ASN A O 1
ATOM 625 N N . PHE A 1 73 ? 8.804 7.128 9.967 1.00 96.19 73 PHE A N 1
ATOM 626 C CA . PHE A 1 73 ? 8.301 8.493 10.171 1.00 96.19 73 PHE A CA 1
ATOM 627 C C . PHE A 1 73 ? 8.407 8.973 11.622 1.00 96.19 73 PHE A C 1
ATOM 629 O O . PHE A 1 73 ? 8.317 10.169 11.885 1.00 96.19 73 PHE A O 1
ATOM 636 N N . GLY A 1 74 ? 8.641 8.066 12.576 1.00 98.06 74 GLY A N 1
ATOM 637 C CA . GLY A 1 74 ? 8.762 8.410 13.995 1.00 98.06 74 GLY A CA 1
ATOM 638 C C . GLY A 1 74 ? 7.424 8.603 14.716 1.00 98.06 74 GLY A C 1
ATOM 639 O O . GLY A 1 74 ? 7.424 8.844 15.925 1.00 98.06 74 GLY A O 1
ATOM 640 N N . GLU A 1 75 ? 6.301 8.441 14.018 1.00 97.94 75 GLU A N 1
ATOM 641 C CA . GLU A 1 75 ? 4.945 8.499 14.560 1.00 97.94 75 GLU A CA 1
ATOM 642 C C . GLU A 1 75 ? 3.983 7.645 13.727 1.00 97.94 75 GLU A C 1
ATOM 644 O O . GLU A 1 75 ? 4.267 7.329 12.576 1.00 97.94 75 GLU A O 1
ATOM 649 N N . VAL A 1 76 ? 2.844 7.278 14.318 1.00 98.31 76 VAL A N 1
ATOM 650 C CA . VAL A 1 76 ? 1.751 6.568 13.636 1.00 98.31 76 VAL A CA 1
ATOM 651 C C . VAL A 1 76 ? 0.739 7.609 13.171 1.00 98.31 76 VAL A C 1
ATOM 653 O O . VAL A 1 76 ? 0.132 8.288 14.002 1.00 98.31 76 VAL A O 1
ATOM 656 N N . SER A 1 77 ? 0.579 7.739 11.857 1.00 97.56 77 SER A N 1
ATOM 657 C CA . SER A 1 77 ? -0.242 8.774 11.216 1.00 97.56 77 SER A CA 1
ATOM 658 C C . SER A 1 77 ? -1.538 8.221 10.625 1.00 97.56 77 SER A C 1
ATOM 660 O O . SER A 1 77 ? -2.522 8.949 10.471 1.00 97.56 77 SER A O 1
ATOM 662 N N . THR A 1 78 ? -1.559 6.918 10.335 1.00 98.31 78 THR A N 1
ATOM 663 C CA . THR A 1 78 ? -2.725 6.226 9.794 1.00 98.31 78 THR A CA 1
ATOM 664 C C . THR A 1 78 ? -3.874 6.219 10.806 1.00 98.31 78 THR A C 1
ATOM 666 O O . THR A 1 78 ? -3.694 5.873 11.976 1.00 98.31 78 TH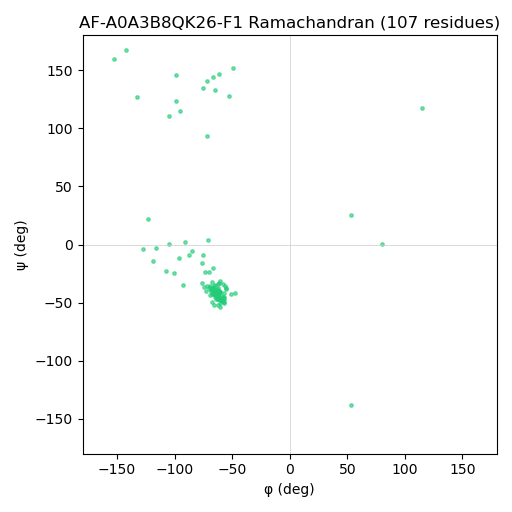R A O 1
ATOM 669 N N . ASP A 1 79 ? -5.087 6.559 10.360 1.00 98.44 79 ASP A N 1
ATOM 670 C CA . ASP A 1 79 ? -6.293 6.416 11.181 1.00 98.44 79 ASP A CA 1
ATOM 671 C C . ASP A 1 79 ? -6.655 4.932 11.341 1.00 98.44 79 ASP A C 1
ATOM 673 O O . ASP A 1 79 ? -7.363 4.341 10.528 1.00 98.44 79 ASP A O 1
ATOM 677 N N . LEU A 1 80 ? -6.173 4.328 12.430 1.00 98.56 80 LEU A N 1
ATOM 678 C CA . LEU A 1 80 ? -6.404 2.920 12.772 1.00 98.56 80 LEU A CA 1
ATOM 679 C C . LEU A 1 80 ? -7.848 2.618 13.220 1.00 98.56 80 LEU A C 1
ATOM 681 O O . LEU A 1 80 ? -8.137 1.496 13.640 1.00 98.56 80 LEU A O 1
ATOM 685 N N . SER A 1 81 ? -8.751 3.602 13.178 1.00 98.19 81 SER A N 1
ATOM 686 C CA . SER A 1 81 ? -10.189 3.393 13.368 1.00 98.19 81 SER A CA 1
ATOM 687 C C . SER A 1 81 ? -10.959 3.252 12.049 1.00 98.19 81 SER A C 1
ATOM 689 O O . SER A 1 81 ? -12.109 2.800 12.070 1.00 98.19 81 SER A O 1
ATOM 691 N N . ASP A 1 82 ? -10.321 3.564 10.916 1.00 98.56 82 ASP A N 1
ATOM 692 C CA . ASP A 1 82 ? -10.894 3.483 9.575 1.00 98.56 82 ASP A CA 1
ATOM 693 C C . ASP A 1 82 ? -10.349 2.254 8.812 1.00 98.56 82 ASP A C 1
ATOM 695 O O . ASP A 1 82 ? -9.179 2.223 8.422 1.00 98.56 82 ASP A O 1
ATOM 699 N N . PRO A 1 83 ? -11.182 1.229 8.554 1.00 98.56 83 PRO A N 1
ATOM 700 C CA . PRO A 1 83 ? -10.778 0.037 7.814 1.00 98.56 83 PRO A CA 1
ATOM 701 C C . PRO A 1 83 ? -10.203 0.317 6.424 1.00 98.56 83 PRO A C 1
ATOM 703 O O . PRO A 1 83 ? -9.288 -0.390 6.014 1.00 98.56 83 PRO A O 1
ATOM 706 N N . GLU A 1 84 ? -10.708 1.319 5.700 1.00 98.62 84 GLU A N 1
ATOM 707 C CA . GLU A 1 84 ? -10.219 1.642 4.352 1.00 98.62 84 GLU A CA 1
ATOM 708 C C . GLU A 1 84 ? -8.796 2.204 4.433 1.00 98.62 84 GLU A C 1
ATOM 710 O O . GLU A 1 84 ? -7.930 1.820 3.650 1.00 98.62 84 GLU A O 1
ATOM 715 N N . LYS A 1 85 ? -8.514 3.033 5.448 1.00 98.56 85 LYS A N 1
ATOM 716 C CA . LYS A 1 85 ? -7.164 3.548 5.726 1.00 98.56 85 LYS A CA 1
ATOM 717 C C . LYS A 1 85 ? -6.197 2.451 6.151 1.00 98.56 85 LYS A C 1
ATOM 719 O O . LYS A 1 85 ? -5.066 2.434 5.673 1.00 98.56 85 LYS A O 1
ATOM 724 N N . ILE A 1 86 ? -6.645 1.530 7.006 1.00 98.75 86 ILE A N 1
ATOM 725 C CA . ILE A 1 86 ? -5.839 0.383 7.445 1.00 98.75 86 ILE A CA 1
ATOM 726 C C . ILE A 1 86 ? -5.456 -0.479 6.241 1.00 98.75 86 ILE A C 1
ATOM 728 O O . ILE A 1 86 ? -4.278 -0.773 6.057 1.00 98.75 86 ILE A O 1
ATOM 732 N N . VAL A 1 87 ? -6.428 -0.858 5.403 1.00 98.69 87 VAL A N 1
ATOM 733 C CA . VAL A 1 87 ? -6.150 -1.648 4.197 1.00 98.69 87 VAL A CA 1
ATOM 734 C C . VAL A 1 87 ? -5.192 -0.899 3.278 1.00 98.69 87 VAL A C 1
ATOM 736 O O . VAL A 1 87 ? -4.193 -1.480 2.871 1.00 98.69 87 VAL A O 1
ATOM 739 N N . ASN A 1 88 ? -5.442 0.385 3.010 1.00 98.50 88 ASN A N 1
ATOM 740 C CA . ASN A 1 88 ? -4.629 1.156 2.073 1.00 98.50 88 ASN A CA 1
ATOM 741 C C . ASN A 1 88 ? -3.164 1.282 2.512 1.00 98.50 88 ASN A C 1
ATOM 743 O O . ASN A 1 88 ? -2.250 1.079 1.715 1.00 98.50 88 ASN A O 1
ATOM 747 N N . MET A 1 89 ? -2.930 1.579 3.793 1.00 98.69 89 MET A N 1
ATOM 748 C CA . MET A 1 89 ? -1.572 1.663 4.327 1.00 98.69 89 MET A CA 1
ATOM 749 C C . MET A 1 89 ? -0.891 0.291 4.322 1.00 98.69 89 MET A C 1
ATOM 751 O O . MET A 1 89 ? 0.287 0.175 3.993 1.00 98.69 89 MET A O 1
ATOM 755 N N . TYR A 1 90 ? -1.630 -0.774 4.635 1.00 98.75 90 TYR A N 1
ATOM 756 C CA . TYR A 1 90 ? -1.080 -2.122 4.596 1.00 98.75 90 TYR A CA 1
ATOM 757 C C . TYR A 1 90 ? -0.661 -2.546 3.184 1.00 98.75 90 TYR A C 1
ATOM 759 O O . TYR A 1 90 ? 0.445 -3.053 2.996 1.00 98.75 90 TYR A O 1
ATOM 767 N N . THR A 1 91 ? -1.511 -2.315 2.181 1.00 98.62 91 THR A N 1
ATOM 768 C CA . THR A 1 91 ? -1.193 -2.650 0.788 1.00 98.62 91 THR A CA 1
ATOM 769 C C . THR A 1 91 ? -0.073 -1.790 0.229 1.00 98.62 91 THR A C 1
ATOM 771 O O . THR A 1 91 ? 0.732 -2.306 -0.535 1.00 98.62 91 THR A O 1
ATOM 774 N N . TYR A 1 92 ? 0.054 -0.534 0.665 1.00 98.44 92 TYR A N 1
ATOM 775 C CA . TYR A 1 92 ? 1.238 0.277 0.388 1.00 98.44 92 TYR A CA 1
ATOM 776 C C . TYR A 1 92 ? 2.512 -0.410 0.902 1.00 98.44 92 TYR A C 1
ATOM 778 O O . TYR A 1 92 ? 3.446 -0.600 0.130 1.00 98.44 92 TYR A O 1
ATOM 786 N N . ILE A 1 93 ? 2.541 -0.862 2.160 1.00 98.38 93 ILE A N 1
ATOM 787 C CA . ILE A 1 93 ? 3.729 -1.507 2.751 1.00 98.38 93 ILE A CA 1
ATOM 788 C C . ILE A 1 93 ? 4.088 -2.794 1.997 1.00 98.38 93 ILE A C 1
ATOM 790 O O . ILE A 1 93 ? 5.242 -3.006 1.634 1.00 98.38 93 ILE A O 1
ATOM 794 N N . VAL A 1 94 ? 3.100 -3.651 1.725 1.00 98.38 94 VAL A N 1
ATOM 795 C CA . VAL A 1 94 ? 3.316 -4.898 0.969 1.00 98.38 94 VAL A CA 1
ATOM 796 C C . VAL A 1 94 ? 3.734 -4.605 -0.479 1.00 98.38 94 VAL A C 1
ATOM 798 O O . VAL A 1 94 ? 4.581 -5.303 -1.039 1.00 98.38 94 VAL A O 1
ATOM 801 N N . GLY A 1 95 ? 3.183 -3.546 -1.073 1.00 98.25 95 GLY A N 1
ATOM 802 C CA . GLY A 1 95 ? 3.494 -3.091 -2.422 1.00 98.25 95 GLY A CA 1
ATOM 803 C C . GLY A 1 95 ? 4.959 -2.699 -2.613 1.00 98.25 95 GLY A C 1
ATOM 804 O O . GLY A 1 95 ? 5.484 -2.909 -3.702 1.00 98.25 95 GLY A O 1
ATOM 805 N N . GLU A 1 96 ? 5.650 -2.194 -1.585 1.00 97.44 96 GLU A N 1
ATOM 806 C CA . GLU A 1 96 ? 7.076 -1.835 -1.696 1.00 97.44 96 GLU A CA 1
ATOM 807 C C . GLU A 1 96 ? 7.934 -3.045 -2.085 1.00 97.44 96 GLU A C 1
ATOM 809 O O . GLU A 1 96 ? 8.784 -2.957 -2.974 1.00 97.44 96 GLU A O 1
ATOM 814 N N . GLU A 1 97 ? 7.682 -4.200 -1.458 1.00 96.56 97 GLU A N 1
ATOM 815 C C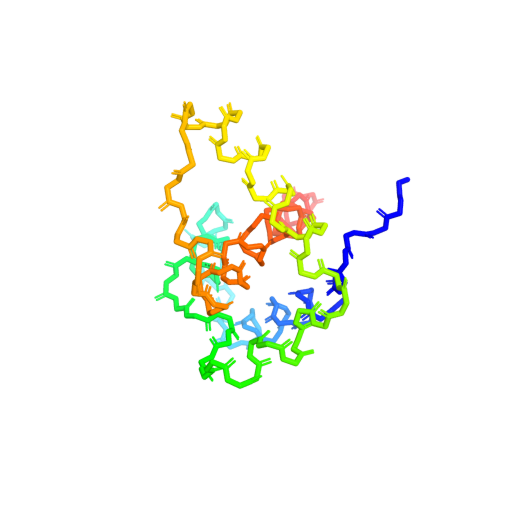A . GLU A 1 97 ? 8.397 -5.445 -1.751 1.00 96.56 97 GLU A CA 1
ATOM 816 C C . GLU A 1 97 ? 8.078 -5.956 -3.164 1.00 96.56 97 GLU A C 1
ATOM 818 O O . GLU A 1 97 ? 8.974 -6.399 -3.887 1.00 96.56 97 GLU A O 1
ATOM 823 N N . ILE A 1 98 ? 6.804 -5.904 -3.561 1.00 98.06 98 ILE A N 1
ATOM 824 C CA . ILE A 1 98 ? 6.332 -6.403 -4.860 1.00 98.06 98 ILE A CA 1
ATOM 825 C C . ILE A 1 98 ? 6.916 -5.563 -5.998 1.00 98.06 98 ILE A C 1
ATOM 827 O O . ILE A 1 98 ? 7.532 -6.105 -6.919 1.00 98.06 98 ILE A O 1
ATOM 831 N N . VAL A 1 99 ? 6.767 -4.241 -5.916 1.00 98.12 99 VAL A N 1
ATOM 832 C CA . VAL A 1 99 ? 7.246 -3.317 -6.948 1.00 98.12 99 VAL A CA 1
ATOM 833 C C . VAL A 1 99 ? 8.771 -3.295 -6.991 1.00 98.12 99 VAL A C 1
ATOM 835 O O . VAL A 1 99 ? 9.346 -3.284 -8.078 1.00 98.12 99 VAL A O 1
ATOM 838 N N . GLY A 1 100 ? 9.441 -3.376 -5.836 1.00 97.56 100 GLY A N 1
ATOM 839 C CA . GLY A 1 100 ? 10.899 -3.480 -5.770 1.00 97.56 100 GLY A CA 1
ATOM 840 C C . GLY A 1 100 ? 11.432 -4.685 -6.547 1.00 97.56 100 GLY A C 1
ATOM 841 O O . GLY A 1 100 ? 12.314 -4.530 -7.386 1.00 97.56 100 GLY A O 1
ATOM 842 N N . LYS A 1 101 ? 10.833 -5.870 -6.359 1.00 96.81 101 LYS A N 1
ATOM 843 C CA . LYS A 1 101 ? 11.198 -7.071 -7.132 1.00 96.81 101 LYS A CA 1
ATOM 844 C C . LYS A 1 101 ? 10.958 -6.900 -8.628 1.00 96.81 101 LYS A C 1
ATOM 846 O O .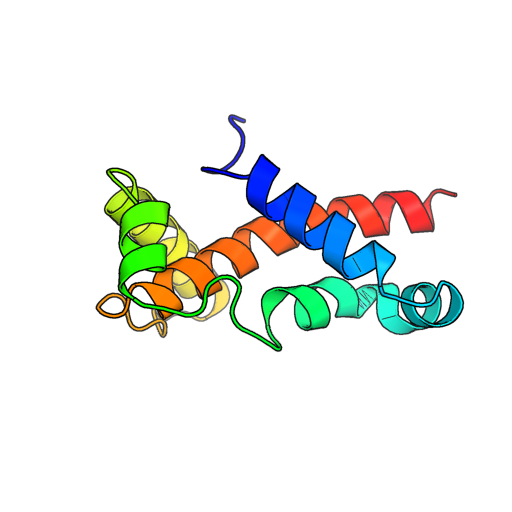 LYS A 1 101 ? 11.755 -7.386 -9.425 1.00 96.81 101 LYS A O 1
ATOM 851 N N . PHE A 1 102 ? 9.860 -6.251 -9.016 1.00 97.00 102 PHE A N 1
ATOM 852 C CA . PHE A 1 102 ? 9.582 -5.974 -10.423 1.00 97.00 102 PHE A CA 1
ATOM 853 C C . PHE A 1 102 ? 10.656 -5.067 -11.035 1.00 97.00 102 PHE A C 1
ATOM 855 O O . PHE A 1 102 ? 11.187 -5.402 -12.092 1.00 97.00 102 PHE A O 1
ATOM 862 N N . ARG A 1 103 ? 11.025 -3.972 -10.358 1.00 96.00 103 ARG A N 1
ATOM 863 C CA . ARG A 1 103 ? 12.092 -3.066 -10.810 1.00 96.00 103 ARG A CA 1
ATOM 864 C C . ARG A 1 103 ? 13.424 -3.792 -10.968 1.00 96.00 103 ARG A C 1
ATOM 866 O O . ARG A 1 103 ? 14.032 -3.694 -12.028 1.00 96.00 103 ARG A O 1
ATOM 873 N N . ASP A 1 104 ? 13.831 -4.573 -9.969 1.00 95.75 104 ASP A N 1
ATOM 874 C CA . ASP A 1 104 ? 15.094 -5.320 -10.013 1.00 95.75 104 ASP A CA 1
ATOM 875 C C . ASP A 1 104 ? 15.154 -6.278 -11.222 1.00 95.75 104 ASP A C 1
ATOM 877 O O . ASP A 1 104 ? 16.216 -6.489 -11.809 1.00 95.75 104 ASP A O 1
ATOM 881 N N . LEU A 1 105 ? 14.012 -6.853 -11.626 1.00 94.81 105 LEU A N 1
ATOM 882 C CA . LEU A 1 105 ? 13.914 -7.688 -12.827 1.00 94.81 105 LEU A CA 1
ATOM 883 C C . LEU A 1 105 ? 14.019 -6.881 -14.128 1.00 94.81 105 LEU A C 1
ATOM 885 O O . LEU A 1 105 ? 14.601 -7.390 -15.083 1.00 94.81 105 LEU A O 1
ATOM 889 N N . GLN A 1 106 ? 13.475 -5.659 -14.177 1.00 91.25 106 GLN A N 1
ATOM 890 C CA . GLN A 1 106 ? 13.592 -4.776 -15.347 1.00 91.25 106 GLN A CA 1
ATOM 891 C C . GLN A 1 106 ? 15.028 -4.278 -15.540 1.00 91.25 106 GLN A C 1
ATOM 893 O O . GLN A 1 106 ? 15.515 -4.241 -16.662 1.00 91.25 106 GLN A O 1
ATOM 898 N N . GLU A 1 107 ? 15.733 -3.948 -14.457 1.00 87.19 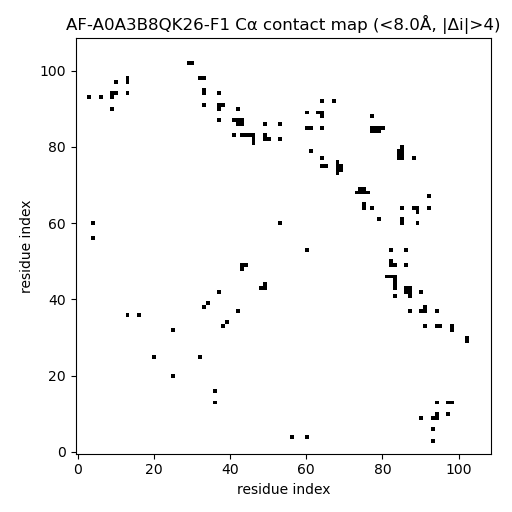107 GLU A N 1
ATOM 899 C CA . GLU A 1 107 ? 17.131 -3.494 -14.520 1.00 87.19 107 GLU A CA 1
ATOM 900 C C . GLU A 1 107 ? 18.116 -4.613 -14.901 1.00 87.19 107 GLU A C 1
ATOM 902 O O . GLU A 1 107 ? 19.215 -4.344 -15.390 1.00 87.1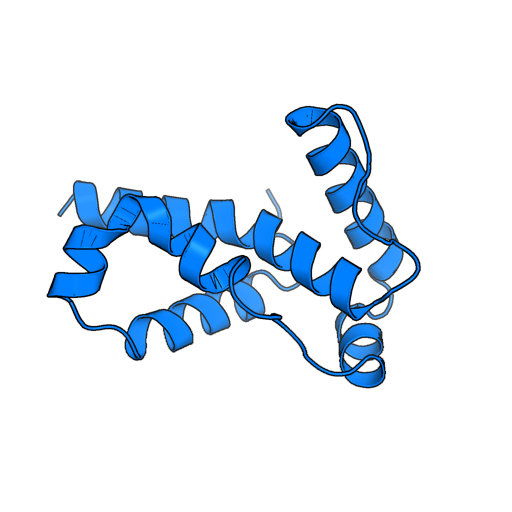9 107 GLU A O 1
ATOM 907 N N . ALA A 1 108 ? 17.741 -5.873 -14.663 1.00 88.06 108 ALA A N 1
ATOM 908 C CA . ALA A 1 108 ? 18.553 -7.043 -14.983 1.00 88.06 108 ALA A CA 1
ATOM 909 C C . ALA A 1 108 ? 18.360 -7.578 -16.419 1.00 88.06 108 ALA A C 1
ATOM 911 O O . ALA A 1 108 ? 19.100 -8.489 -16.812 1.00 88.06 108 ALA A O 1
ATOM 912 N N . ALA A 1 109 ? 17.371 -7.069 -17.165 1.00 74.69 109 ALA A N 1
ATOM 913 C CA . ALA A 1 109 ? 16.997 -7.510 -18.515 1.00 74.69 109 ALA A CA 1
ATOM 914 C C . ALA A 1 109 ? 17.742 -6.744 -19.622 1.00 74.69 109 ALA A C 1
ATOM 916 O O . ALA A 1 109 ? 18.103 -7.402 -20.629 1.00 74.69 109 ALA A O 1
#

Secondary structure (DSSP, 8-state):
-PPPTTHHHHHHHHHHHHHTS-HHHHHHTTTTHHHHHHHSS-SS-SHHHHHHHHGGGHHHHHHHHHHHHHHHTSS--S-TT-HHHHHHHHHHHHHHHHHHHHHHHHHT-

pLDDT: mean 96.51, std 5.52, range [52.0, 98.75]

Solvent-accessible surface area (backbone atoms only — not comparable to full-atom values): 6372 Å² total; per-residue (Å²): 130,81,77,61,88,66,44,67,61,55,51,50,49,50,53,56,57,52,70,76,51,54,67,72,56,47,70,77,34,58,91,46,46,47,50,59,69,39,68,71,55,71,83,51,84,50,60,66,60,26,47,62,70,40,53,93,47,45,65,63,51,50,50,53,46,42,54,50,30,36,73,75,69,71,46,74,81,76,55,84,87,40,44,37,51,45,52,27,54,44,49,32,61,56,35,51,59,53,46,49,55,52,47,57,53,61,77,71,106

Foldseek 3Di:
DDAPDPLVVLLVQLVVVVVPDDPVVCVVCLVCSLCVRQPPDFPDDDQVVLPVSCDPVLVVLVVVQQVVCCVPPVGRDFPSVGSSSSRSSSSSVSSVVSSVVVSVVVVVD

Mean predicted aligned error: 2.61 Å

Radius of gyration: 14.42 Å; Cα contacts (8 Å, |Δi|>4): 81; chains: 1; bounding box: 36×25×37 Å